Protein AF-A0A1S1QQX3-F1 (afdb_monomer_lite)

Secondary structure (DSSP, 8-state):
---EEEE--SSSPEEEE-TTS-HHHHHHHHHHTT--SEEEEE-TT--HHHHHHHHHHHHHHHHHTT-SSSS--EEEESS--S--TTTTEEEEEEEEEEEETTEEEEEEEEEEEETTTHHHHHHHHHHHHHHTT-

Sequence (134 aa):
MRAGVLVDGSPAPRFVPAKRFWPDTIARSLVAQGAGRVLALCPALVSPVGSMVALEVARLLVDERGLWDGPGAVITCGVRPPCAWEAGVVIVPHPVIVIADGTSRSWVIWEMTDRFQVPAMLAGMGRTRSAAAL

Radius of gyration: 14.82 Å; chains: 1; bounding box: 41×28×38 Å

pLDDT: mean 83.9, std 14.73, range [38.72, 96.81]

Foldseek 3Di:
DAWFKFAADPPGTDTDGQVPHHRVVVVVVCLVVVNHAFMETDGPPDDPVLRVVQRVVQVVVCVLVVVPVHRHHKYKYQDDDPDDPVPQKDKDWDWDWDADPNDIDIGIMIIIDGNVCVVVVVVSVVVVVVVVVD

Structure (mmCIF, N/CA/C/O backbone):
data_AF-A0A1S1QQX3-F1
#
_entry.id   AF-A0A1S1QQX3-F1
#
loop_
_atom_site.group_PDB
_atom_site.id
_atom_site.type_symbol
_atom_site.label_atom_id
_atom_site.label_alt_id
_atom_site.label_comp_id
_atom_site.label_asym_id
_atom_site.label_entity_id
_atom_site.label_seq_id
_atom_site.pdbx_PDB_ins_code
_atom_site.Cartn_x
_atom_site.Cartn_y
_atom_site.Cartn_z
_atom_site.occupancy
_atom_site.B_iso_or_equiv
_atom_site.auth_seq_id
_atom_site.auth_comp_id
_atom_site.auth_asym_id
_atom_site.auth_atom_id
_atom_site.pdbx_PDB_model_num
ATOM 1 N N . MET A 1 1 ? 2.484 0.506 18.061 1.00 61.59 1 MET A N 1
ATOM 2 C CA . MET A 1 1 ? 2.584 -0.508 16.985 1.00 61.59 1 MET A CA 1
ATOM 3 C C . MET A 1 1 ? 4.036 -0.601 16.528 1.00 61.59 1 MET A C 1
ATOM 5 O O . MET A 1 1 ? 4.703 0.430 16.508 1.00 61.59 1 MET A O 1
ATOM 9 N N . ARG A 1 2 ? 4.548 -1.804 16.232 1.00 82.50 2 ARG A N 1
ATOM 10 C CA . ARG A 1 2 ? 5.896 -1.975 15.654 1.00 82.50 2 ARG A CA 1
ATOM 11 C C . ARG A 1 2 ? 5.887 -1.510 14.198 1.00 82.50 2 ARG A C 1
ATOM 13 O O . ARG A 1 2 ? 4.876 -1.684 13.528 1.00 82.50 2 ARG A O 1
ATOM 20 N N . ALA A 1 3 ? 7.001 -0.957 13.725 1.00 91.06 3 ALA A N 1
ATOM 21 C CA . ALA A 1 3 ? 7.131 -0.576 12.325 1.00 91.06 3 ALA A CA 1
ATOM 22 C C . ALA A 1 3 ? 7.146 -1.819 11.413 1.00 91.06 3 ALA A C 1
ATOM 24 O O . ALA A 1 3 ? 7.731 -2.849 11.773 1.00 91.06 3 ALA A O 1
ATOM 25 N N . GLY A 1 4 ? 6.520 -1.737 10.242 1.00 94.31 4 GLY A N 1
ATOM 26 C CA . GLY A 1 4 ? 6.416 -2.856 9.305 1.00 94.31 4 GLY A CA 1
ATOM 27 C C . GLY A 1 4 ? 5.641 -2.521 8.041 1.00 94.31 4 GLY A C 1
ATOM 28 O O . GLY A 1 4 ? 5.447 -1.353 7.715 1.00 94.31 4 GLY A O 1
ATOM 29 N N . VAL A 1 5 ? 5.217 -3.564 7.338 1.00 95.31 5 VAL A N 1
ATOM 30 C CA . VAL A 1 5 ? 4.472 -3.481 6.080 1.00 95.31 5 VAL A CA 1
ATOM 31 C C . VAL A 1 5 ? 3.284 -4.428 6.160 1.00 95.31 5 VAL A C 1
ATOM 33 O O . VAL A 1 5 ? 3.463 -5.605 6.474 1.00 95.31 5 VAL A O 1
ATOM 36 N N . LEU A 1 6 ? 2.082 -3.937 5.885 1.00 96.44 6 LEU A N 1
ATOM 37 C CA . LEU A 1 6 ? 0.944 -4.790 5.564 1.00 96.44 6 LEU A CA 1
ATOM 38 C C . LEU A 1 6 ? 1.040 -5.168 4.091 1.00 96.44 6 LEU A C 1
ATOM 40 O O . LEU A 1 6 ? 1.108 -4.295 3.232 1.00 96.44 6 LEU A O 1
ATOM 44 N N . VAL A 1 7 ? 1.067 -6.465 3.820 1.00 96.69 7 VAL A N 1
ATOM 45 C CA . VAL A 1 7 ? 1.010 -7.029 2.474 1.00 96.69 7 VAL A CA 1
ATOM 46 C C . VAL A 1 7 ? -0.381 -7.597 2.295 1.00 96.69 7 VAL A C 1
ATOM 48 O O . VAL A 1 7 ? -0.819 -8.402 3.121 1.00 96.69 7 VAL A O 1
ATOM 51 N N . ASP A 1 8 ? -1.071 -7.177 1.246 1.00 95.69 8 ASP A N 1
ATOM 52 C CA . ASP A 1 8 ? -2.377 -7.733 0.937 1.00 95.69 8 ASP A CA 1
ATOM 53 C C . ASP A 1 8 ? -2.303 -9.237 0.647 1.00 95.69 8 ASP A C 1
ATOM 55 O O . ASP A 1 8 ? -1.281 -9.756 0.186 1.00 95.69 8 ASP A O 1
ATOM 59 N N . GLY A 1 9 ? -3.386 -9.944 0.944 1.00 88.69 9 GLY A N 1
ATOM 60 C CA . GLY A 1 9 ? -3.460 -11.387 0.786 1.00 88.69 9 GLY A CA 1
ATOM 61 C C . GLY A 1 9 ? -4.758 -11.978 1.320 1.00 88.69 9 GLY A C 1
ATOM 62 O O . GLY A 1 9 ? -5.485 -11.356 2.093 1.00 88.69 9 GLY A O 1
ATOM 63 N N . SER A 1 10 ? -5.030 -13.213 0.902 1.00 81.19 10 SER A N 1
ATOM 64 C CA . SER A 1 10 ? -6.166 -14.008 1.370 1.00 81.19 10 SER A CA 1
ATOM 65 C C . SER A 1 10 ? -5.745 -14.932 2.523 1.00 81.19 10 SER A C 1
ATOM 67 O O . SER A 1 10 ? -4.644 -15.489 2.470 1.00 81.19 10 SER A O 1
ATOM 69 N N . PRO A 1 11 ? -6.581 -15.126 3.565 1.00 84.94 11 PRO A N 1
ATOM 70 C CA . PRO A 1 11 ? -7.903 -14.518 3.784 1.00 84.94 11 PRO A CA 1
ATOM 71 C C . PRO A 1 11 ? -7.848 -13.113 4.411 1.00 84.94 11 PRO A C 1
ATOM 73 O O . PRO A 1 11 ? -8.878 -12.461 4.546 1.00 84.94 11 PRO A O 1
ATOM 76 N N . ALA A 1 12 ? -6.666 -12.659 4.829 1.00 89.19 12 ALA A N 1
ATOM 77 C CA . ALA A 1 12 ? -6.459 -11.345 5.420 1.00 89.19 12 ALA A CA 1
ATOM 78 C C . ALA A 1 12 ? -5.039 -10.827 5.127 1.00 89.19 12 ALA A C 1
ATOM 80 O O . ALA A 1 12 ? -4.124 -11.633 4.909 1.00 89.19 12 ALA A O 1
ATOM 81 N N . PRO A 1 13 ? -4.819 -9.500 5.200 1.00 93.44 13 PRO A N 1
ATOM 82 C CA . PRO A 1 13 ? -3.496 -8.914 5.041 1.00 93.44 13 PRO A CA 1
ATOM 83 C C . PRO A 1 13 ? -2.489 -9.470 6.049 1.00 93.44 13 PRO A C 1
ATOM 85 O O . PRO A 1 13 ? -2.776 -9.635 7.239 1.00 93.44 13 PRO A O 1
ATOM 88 N N . ARG A 1 14 ? -1.263 -9.700 5.586 1.00 95.00 14 ARG A N 1
ATOM 89 C CA . ARG A 1 14 ? -0.156 -10.191 6.408 1.00 95.00 14 ARG A CA 1
ATOM 90 C C . ARG A 1 14 ? 0.743 -9.037 6.828 1.00 95.00 14 ARG A C 1
ATOM 92 O O . ARG A 1 14 ? 1.268 -8.311 5.990 1.00 95.00 14 ARG A O 1
ATOM 99 N N . PHE A 1 15 ? 1.005 -8.920 8.126 1.00 94.75 15 PHE A N 1
ATOM 100 C CA . PHE A 1 15 ? 1.972 -7.954 8.643 1.00 94.75 15 PHE A CA 1
ATOM 101 C C . PHE A 1 15 ? 3.404 -8.507 8.616 1.00 94.75 15 PHE A C 1
ATOM 103 O O . PHE A 1 15 ? 3.694 -9.557 9.195 1.00 94.75 15 PHE A O 1
ATOM 110 N N . VAL A 1 16 ? 4.320 -7.769 7.992 1.00 95.19 16 VAL A N 1
ATOM 111 C CA . VAL A 1 16 ? 5.758 -8.057 7.951 1.00 95.19 16 VAL A CA 1
ATOM 112 C C . VAL A 1 16 ? 6.500 -7.029 8.809 1.00 95.19 16 VAL A C 1
ATOM 114 O O . VAL A 1 16 ? 6.552 -5.853 8.443 1.00 95.19 16 VAL A O 1
ATOM 117 N N . PRO A 1 17 ? 7.094 -7.422 9.950 1.00 94.25 17 PRO A N 1
ATOM 118 C CA . PRO A 1 17 ? 7.793 -6.483 10.819 1.00 94.25 17 PRO A CA 1
ATOM 119 C C . PRO A 1 17 ? 9.093 -5.994 10.173 1.00 94.25 17 PRO A C 1
ATOM 121 O O . PRO A 1 17 ? 9.883 -6.798 9.676 1.00 94.25 17 PRO A O 1
ATOM 124 N N . ALA A 1 18 ? 9.370 -4.692 10.273 1.00 89.50 18 ALA A N 1
ATOM 125 C CA . ALA A 1 18 ? 10.580 -4.106 9.695 1.00 89.50 18 ALA A CA 1
ATOM 126 C C . ALA A 1 18 ? 11.862 -4.456 10.476 1.00 89.50 18 ALA A C 1
ATOM 128 O O . ALA A 1 18 ? 12.970 -4.417 9.939 1.00 89.50 18 ALA A O 1
ATOM 129 N N . LYS A 1 19 ? 11.715 -4.879 11.740 1.00 88.94 19 LYS A N 1
ATOM 130 C CA . LYS A 1 19 ? 12.810 -5.207 12.669 1.00 88.94 19 LYS A CA 1
ATOM 131 C C . LYS A 1 19 ? 13.801 -4.039 12.788 1.00 88.94 19 LYS A C 1
ATOM 133 O O . LYS A 1 19 ? 13.518 -3.086 13.498 1.00 88.94 19 LYS A O 1
ATOM 138 N N . ARG A 1 20 ? 14.945 -4.139 12.109 1.00 86.94 20 ARG A N 1
ATOM 139 C CA . ARG A 1 20 ? 16.058 -3.173 12.105 1.00 86.94 20 ARG A CA 1
ATOM 140 C C . ARG A 1 20 ? 16.174 -2.388 10.794 1.00 86.94 20 ARG A C 1
ATOM 142 O O . ARG A 1 20 ? 17.095 -1.600 10.636 1.00 86.94 20 ARG A O 1
ATOM 149 N N . PHE A 1 21 ? 15.259 -2.621 9.860 1.00 86.81 21 PHE A N 1
ATOM 150 C CA . PHE A 1 21 ? 15.191 -1.929 8.581 1.00 86.81 21 PHE A CA 1
ATOM 151 C C . PHE A 1 21 ? 14.066 -0.898 8.591 1.00 86.81 21 PHE A C 1
ATOM 153 O O . PHE A 1 21 ? 13.152 -0.959 9.416 1.00 86.81 21 PHE A O 1
ATOM 160 N N . TRP A 1 22 ? 14.113 0.028 7.639 1.00 86.88 22 TRP A N 1
ATOM 161 C CA . TRP A 1 22 ? 13.004 0.935 7.385 1.00 86.88 22 TRP A CA 1
ATOM 162 C C . TRP A 1 22 ? 11.858 0.204 6.660 1.00 86.88 22 TRP A C 1
ATOM 164 O O . TRP A 1 22 ? 12.128 -0.655 5.812 1.00 86.88 22 TRP A O 1
ATOM 174 N N . PRO A 1 23 ? 10.581 0.503 6.977 1.00 90.12 23 PRO A N 1
ATOM 175 C CA . PRO A 1 23 ? 9.429 -0.122 6.324 1.00 90.12 23 PRO A CA 1
ATOM 176 C C . PRO A 1 23 ? 9.447 -0.056 4.795 1.00 90.12 23 PRO A C 1
ATOM 178 O O . PRO A 1 23 ? 9.079 -1.024 4.137 1.00 90.12 23 PRO A O 1
ATOM 181 N N . ASP A 1 24 ? 9.906 1.052 4.221 1.00 88.31 24 ASP A N 1
ATOM 182 C CA . ASP A 1 24 ? 9.986 1.254 2.774 1.00 88.31 24 ASP A CA 1
ATOM 183 C C . ASP A 1 24 ? 11.032 0.345 2.112 1.00 88.31 24 ASP A C 1
ATOM 185 O O . ASP A 1 24 ? 10.774 -0.221 1.050 1.00 88.31 24 ASP A O 1
ATOM 189 N N . THR A 1 25 ? 12.177 0.120 2.762 1.00 88.12 25 THR A N 1
ATOM 190 C CA . THR A 1 25 ? 13.173 -0.868 2.317 1.00 88.12 25 THR A CA 1
ATOM 191 C C . THR A 1 25 ? 12.596 -2.281 2.306 1.00 88.12 25 THR A C 1
ATOM 193 O O . THR A 1 25 ? 12.825 -3.035 1.359 1.00 88.12 25 THR A O 1
ATOM 196 N N . ILE A 1 26 ? 11.807 -2.640 3.322 1.00 91.75 26 ILE A N 1
ATOM 197 C CA . ILE A 1 26 ? 11.136 -3.944 3.371 1.00 91.75 26 ILE A CA 1
ATOM 198 C C . ILE A 1 26 ? 10.084 -4.063 2.272 1.00 91.75 26 ILE A C 1
ATOM 200 O O . ILE A 1 26 ? 10.070 -5.070 1.571 1.00 91.75 26 ILE A O 1
ATOM 204 N N . ALA A 1 27 ? 9.250 -3.041 2.074 1.00 92.44 27 ALA A N 1
ATOM 205 C CA . ALA A 1 27 ? 8.234 -3.049 1.026 1.00 92.44 27 ALA A CA 1
ATOM 206 C C . ALA A 1 27 ? 8.855 -3.198 -0.369 1.00 92.44 27 ALA A C 1
ATOM 208 O O . ALA A 1 27 ? 8.433 -4.059 -1.134 1.00 92.44 27 ALA A O 1
ATOM 209 N N . ARG A 1 28 ? 9.915 -2.440 -0.679 1.00 89.56 28 ARG A N 1
ATOM 210 C CA . ARG A 1 28 ? 10.627 -2.566 -1.962 1.00 89.56 28 ARG A CA 1
ATOM 211 C C . ARG A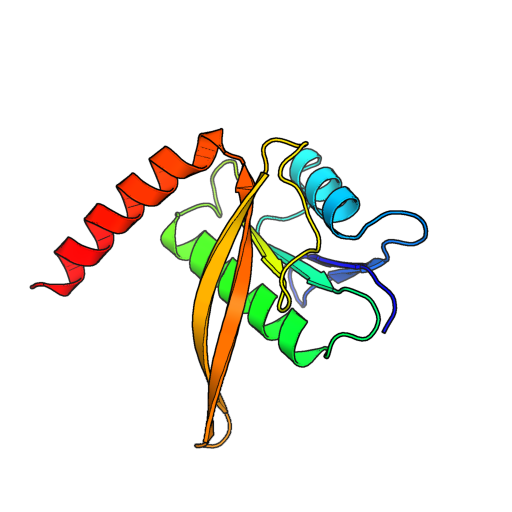 1 28 ? 11.254 -3.947 -2.152 1.00 89.56 28 ARG A C 1
ATOM 213 O O . ARG A 1 28 ? 11.176 -4.502 -3.242 1.00 89.56 28 ARG A O 1
ATOM 220 N N . SER A 1 29 ? 11.832 -4.519 -1.096 1.00 91.31 29 SER A N 1
ATOM 221 C CA . SER A 1 29 ? 12.387 -5.877 -1.141 1.00 91.31 29 SER A CA 1
ATOM 222 C C . SER A 1 29 ? 11.306 -6.934 -1.391 1.00 91.31 29 SER A C 1
ATOM 224 O O . SER A 1 29 ? 11.510 -7.835 -2.201 1.00 91.31 29 SER A O 1
ATOM 226 N N . LEU A 1 30 ? 10.136 -6.796 -0.759 1.00 93.06 30 LEU A N 1
ATOM 227 C CA . LEU A 1 30 ? 8.985 -7.671 -0.997 1.00 93.06 30 LEU A CA 1
ATOM 228 C C . LEU A 1 30 ? 8.503 -7.573 -2.448 1.00 93.06 30 LEU A C 1
ATOM 230 O O . LEU A 1 30 ? 8.340 -8.601 -3.098 1.00 93.06 30 LEU A O 1
ATOM 234 N N . VAL A 1 31 ? 8.362 -6.358 -2.984 1.00 91.25 31 VAL A N 1
ATOM 235 C CA . VAL A 1 31 ? 7.981 -6.141 -4.390 1.00 91.25 31 VAL A CA 1
ATOM 236 C C . VAL A 1 31 ? 8.997 -6.760 -5.349 1.00 91.25 31 VAL A C 1
ATOM 238 O O . VAL A 1 31 ? 8.604 -7.462 -6.278 1.00 91.25 31 VAL A O 1
ATOM 241 N N . ALA A 1 32 ? 10.297 -6.569 -5.108 1.00 89.75 32 ALA A N 1
ATOM 242 C CA . ALA A 1 32 ? 11.356 -7.157 -5.931 1.00 89.75 32 ALA A CA 1
ATOM 243 C C . ALA A 1 32 ? 11.339 -8.698 -5.920 1.00 89.75 32 ALA A C 1
ATOM 245 O O . ALA A 1 32 ? 11.737 -9.327 -6.896 1.00 89.75 32 ALA A O 1
ATOM 246 N N . GLN A 1 33 ? 10.851 -9.306 -4.836 1.00 90.62 33 GLN A N 1
ATOM 247 C CA . GLN A 1 33 ? 10.670 -10.756 -4.701 1.00 90.62 33 GLN A CA 1
ATOM 248 C C . GLN A 1 33 ? 9.313 -11.252 -5.234 1.00 90.62 33 GLN A C 1
ATOM 250 O O . GLN A 1 33 ? 9.007 -12.435 -5.108 1.00 90.62 33 GLN A O 1
ATOM 255 N N . GLY A 1 34 ? 8.470 -10.368 -5.780 1.00 87.62 34 GLY A N 1
ATOM 256 C CA . GLY A 1 34 ? 7.109 -10.708 -6.205 1.00 87.62 34 GLY A CA 1
ATOM 257 C C . GLY A 1 34 ? 6.150 -11.001 -5.044 1.00 87.62 34 GLY A C 1
ATOM 258 O O . GLY A 1 34 ? 5.072 -11.555 -5.251 1.00 87.62 34 GLY A O 1
ATOM 259 N N . ALA A 1 35 ? 6.516 -10.635 -3.814 1.00 86.94 35 ALA A N 1
ATOM 260 C CA . ALA A 1 35 ? 5.732 -10.881 -2.612 1.00 86.94 35 ALA A CA 1
ATOM 261 C C . ALA A 1 35 ? 4.680 -9.777 -2.396 1.00 86.94 35 ALA A C 1
ATOM 263 O O . ALA A 1 35 ? 4.790 -8.963 -1.477 1.00 86.94 35 ALA A O 1
ATOM 264 N N . GLY A 1 36 ? 3.643 -9.793 -3.237 1.00 86.88 36 GLY A N 1
ATOM 265 C CA . GLY A 1 36 ? 2.457 -8.941 -3.122 1.00 86.88 36 GLY A CA 1
ATOM 266 C C . GLY A 1 36 ? 2.432 -7.754 -4.090 1.00 86.88 36 GLY A C 1
ATOM 267 O O . GLY A 1 36 ? 3.466 -7.213 -4.478 1.00 86.88 36 GLY A O 1
ATOM 268 N N . ARG A 1 37 ? 1.213 -7.357 -4.475 1.00 91.62 37 ARG A N 1
ATOM 269 C CA . ARG A 1 37 ? 0.931 -6.215 -5.369 1.00 91.62 37 ARG A CA 1
ATOM 270 C C . ARG A 1 37 ? 0.481 -4.971 -4.617 1.00 91.62 37 ARG A C 1
ATOM 272 O O . ARG A 1 37 ? 0.694 -3.861 -5.081 1.00 91.62 37 ARG A O 1
ATOM 279 N N . VAL A 1 38 ? -0.128 -5.168 -3.458 1.00 96.50 38 VAL A N 1
ATOM 280 C CA . VAL A 1 38 ? -0.726 -4.125 -2.635 1.00 96.50 38 VAL A CA 1
ATOM 281 C C . VAL A 1 38 ? -0.008 -4.149 -1.295 1.00 96.50 38 VAL A C 1
ATOM 283 O O . VAL A 1 38 ? -0.043 -5.154 -0.577 1.00 96.50 38 VAL A O 1
ATOM 286 N N . LEU A 1 39 ? 0.686 -3.061 -0.976 1.00 96.81 39 LEU A N 1
ATOM 287 C CA . LEU A 1 39 ? 1.454 -2.936 0.254 1.00 96.81 39 LEU A CA 1
ATOM 288 C C . LEU A 1 39 ? 1.150 -1.599 0.926 1.00 96.81 39 LEU A C 1
ATOM 290 O O . LEU A 1 39 ? 1.149 -0.556 0.277 1.00 96.81 39 LEU A O 1
ATOM 294 N N . ALA A 1 40 ? 0.981 -1.619 2.244 1.00 96.31 40 ALA A N 1
ATOM 295 C CA . ALA A 1 40 ? 0.881 -0.416 3.057 1.00 96.31 40 ALA A CA 1
ATOM 296 C C . ALA A 1 40 ? 1.999 -0.382 4.096 1.00 96.31 40 ALA A C 1
ATOM 298 O O . ALA A 1 40 ? 2.187 -1.317 4.876 1.00 96.31 40 ALA A O 1
ATOM 299 N N . LEU A 1 41 ? 2.738 0.719 4.137 1.00 94.69 41 LEU A N 1
ATOM 300 C CA . LEU A 1 41 ? 3.701 0.976 5.191 1.00 94.69 41 LEU A CA 1
ATOM 301 C C . LEU A 1 41 ? 2.973 1.260 6.506 1.00 94.69 41 LEU A C 1
ATOM 303 O O . LEU A 1 41 ? 1.996 2.012 6.572 1.00 94.69 41 LEU A O 1
ATOM 307 N N . CYS A 1 42 ? 3.509 0.696 7.580 1.00 93.62 42 CYS A N 1
ATOM 308 C CA . CYS A 1 42 ? 3.048 0.914 8.942 1.00 93.62 42 CYS A CA 1
ATOM 309 C C . CYS A 1 42 ? 4.209 1.488 9.753 1.00 93.62 42 CYS A C 1
ATOM 311 O O . CYS A 1 42 ? 4.973 0.722 10.346 1.00 93.62 42 CYS A O 1
ATOM 313 N N . PRO A 1 43 ? 4.411 2.814 9.767 1.00 88.62 43 PRO A N 1
ATOM 314 C CA . PRO A 1 43 ? 5.430 3.419 10.612 1.00 88.62 43 PRO A CA 1
ATOM 315 C C . PRO A 1 43 ? 5.112 3.217 12.098 1.00 88.62 43 PRO A C 1
ATOM 317 O O . PRO A 1 43 ? 3.962 3.009 12.495 1.00 88.62 43 PRO A O 1
ATOM 320 N N . ALA A 1 44 ? 6.141 3.283 12.944 1.00 86.62 44 ALA A N 1
ATOM 321 C CA . ALA A 1 44 ? 5.935 3.237 14.386 1.00 86.62 44 ALA A CA 1
ATOM 322 C C . ALA A 1 44 ? 5.052 4.412 14.837 1.00 86.62 44 ALA A C 1
ATOM 324 O O . ALA A 1 44 ? 5.129 5.504 14.282 1.00 86.62 44 ALA A O 1
ATOM 325 N N . LEU A 1 45 ? 4.234 4.174 15.867 1.00 83.19 45 LEU A N 1
ATOM 326 C CA . LEU A 1 45 ? 3.356 5.178 16.492 1.00 83.19 45 LEU A CA 1
ATOM 327 C C . LEU A 1 45 ? 2.249 5.756 15.584 1.00 83.19 45 LEU A C 1
ATOM 329 O O . LEU A 1 45 ? 1.519 6.641 16.020 1.00 83.19 45 LEU A O 1
ATOM 333 N N . VAL A 1 46 ? 2.064 5.233 14.369 1.00 81.12 46 VAL A N 1
ATOM 334 C CA . VAL A 1 46 ? 0.934 5.590 13.498 1.00 81.12 46 VAL A CA 1
ATOM 335 C C . VAL A 1 46 ? -0.293 4.742 13.841 1.00 81.12 46 VAL A C 1
ATOM 337 O O . VAL A 1 46 ? -0.179 3.581 14.245 1.00 81.12 46 VAL A O 1
ATOM 340 N N . SER A 1 47 ? -1.477 5.340 13.695 1.00 83.81 47 SER A N 1
ATOM 341 C CA . SER A 1 47 ? -2.758 4.664 13.909 1.00 83.81 47 SER A CA 1
ATOM 342 C C . SER A 1 47 ? -2.929 3.471 12.953 1.00 83.81 47 SER A C 1
ATOM 344 O O . SER A 1 47 ? -2.767 3.654 11.742 1.00 83.81 47 SER A O 1
ATOM 346 N N . PRO A 1 48 ? -3.342 2.284 13.447 1.00 86.81 48 PRO A N 1
ATOM 347 C CA . PRO A 1 48 ? -3.663 1.131 12.601 1.00 86.81 48 PRO A CA 1
ATOM 348 C C . PRO A 1 48 ? -4.709 1.445 11.527 1.00 86.81 48 PRO A C 1
ATOM 350 O O . PRO A 1 48 ? -4.619 0.938 10.413 1.00 86.81 48 PRO A O 1
ATOM 353 N N . VAL A 1 49 ? -5.664 2.331 11.840 1.00 90.31 49 VAL A N 1
ATOM 354 C CA . VAL A 1 49 ? -6.697 2.785 10.898 1.00 90.31 49 VAL A CA 1
ATOM 355 C C . VAL A 1 49 ? -6.058 3.418 9.665 1.00 90.31 49 VAL A C 1
ATOM 357 O O . VAL A 1 49 ? -6.440 3.096 8.548 1.00 90.31 49 VAL A O 1
ATOM 360 N N . GLY A 1 50 ? -5.034 4.257 9.848 1.00 91.94 50 GLY A N 1
ATOM 361 C CA . GLY A 1 50 ? -4.343 4.900 8.729 1.00 91.94 50 GLY A CA 1
ATOM 362 C C . GLY A 1 50 ? -3.616 3.906 7.826 1.00 91.94 50 GLY A C 1
ATOM 363 O O . GLY A 1 50 ? -3.611 4.075 6.611 1.00 91.94 50 GLY A O 1
ATOM 364 N N . SER A 1 51 ? -3.042 2.845 8.398 1.00 93.44 51 SER A N 1
ATOM 365 C CA . SER A 1 51 ? -2.417 1.775 7.615 1.00 93.44 51 SER A CA 1
ATOM 366 C C . SER A 1 51 ? -3.436 0.924 6.859 1.00 93.44 51 SER A C 1
ATOM 368 O O . SER A 1 51 ? -3.161 0.543 5.726 1.00 93.44 51 SER A O 1
ATOM 370 N N . MET A 1 52 ? -4.612 0.670 7.438 1.00 93.81 52 MET A N 1
ATOM 371 C CA . MET A 1 52 ? -5.693 -0.032 6.738 1.00 93.81 52 MET A CA 1
ATOM 372 C C . MET A 1 52 ? -6.266 0.809 5.596 1.00 93.81 52 MET A C 1
ATOM 374 O O . MET A 1 52 ? -6.383 0.307 4.486 1.00 93.81 52 MET A O 1
ATOM 378 N N . VAL A 1 53 ? -6.531 2.101 5.822 1.00 95.19 53 VAL A N 1
ATOM 379 C CA . VAL A 1 53 ? -6.977 3.012 4.752 1.00 95.19 53 VAL A CA 1
ATOM 380 C C . VAL A 1 53 ? -5.931 3.081 3.639 1.00 95.19 53 VAL A C 1
ATOM 382 O O . VAL A 1 53 ? -6.282 3.007 2.466 1.00 95.19 53 VAL A O 1
ATOM 385 N N . ALA A 1 54 ? -4.642 3.165 3.983 1.00 96.44 54 ALA A N 1
ATOM 386 C CA . ALA A 1 54 ? -3.573 3.128 2.990 1.00 96.44 54 ALA A CA 1
ATOM 387 C C . ALA A 1 54 ? -3.593 1.831 2.166 1.00 96.44 54 ALA A C 1
ATOM 389 O O . ALA A 1 54 ? -3.421 1.894 0.948 1.00 96.44 54 ALA A O 1
ATOM 390 N N . LEU A 1 55 ? -3.828 0.681 2.804 1.00 96.75 55 LEU A N 1
ATOM 391 C CA . LEU A 1 55 ? -3.918 -0.608 2.120 1.00 96.75 55 LEU A CA 1
ATOM 392 C C . LEU A 1 55 ? -5.107 -0.658 1.152 1.00 96.75 55 LEU A C 1
ATOM 394 O O . LEU A 1 55 ? -4.927 -1.072 0.011 1.00 96.75 55 LEU A O 1
ATOM 398 N N . GLU A 1 56 ? -6.285 -0.180 1.561 1.00 96.31 56 GLU A N 1
ATOM 399 C CA . GLU A 1 56 ? -7.457 -0.128 0.673 1.00 96.31 56 GLU A CA 1
ATOM 400 C C . GLU A 1 56 ? -7.229 0.803 -0.522 1.00 96.31 56 GLU A C 1
ATOM 402 O O . GLU A 1 56 ? -7.530 0.444 -1.657 1.00 96.31 56 GLU A O 1
ATOM 407 N N . VAL A 1 57 ? -6.613 1.968 -0.304 1.00 96.44 57 VAL A N 1
ATOM 408 C CA . VAL A 1 57 ? -6.230 2.857 -1.412 1.00 96.44 57 VAL A CA 1
ATOM 409 C C . VAL A 1 57 ? -5.232 2.174 -2.349 1.00 96.44 57 VAL A C 1
ATOM 411 O O . VAL A 1 57 ? -5.335 2.327 -3.562 1.00 96.44 57 VAL A O 1
ATOM 414 N N . ALA A 1 58 ? -4.295 1.379 -1.827 1.00 96.50 58 ALA A N 1
ATOM 415 C CA . ALA A 1 58 ? -3.383 0.617 -2.674 1.00 96.50 58 ALA A CA 1
ATOM 416 C C . ALA A 1 58 ? -4.111 -0.447 -3.514 1.00 96.50 58 ALA A C 1
ATOM 418 O O . ALA A 1 58 ? -3.737 -0.624 -4.673 1.00 96.50 58 ALA A O 1
ATOM 419 N N . ARG A 1 59 ? -5.151 -1.110 -2.983 1.00 95.75 59 ARG A N 1
ATOM 420 C CA . ARG A 1 59 ? -5.990 -2.041 -3.763 1.00 95.75 59 ARG A CA 1
ATOM 421 C C . ARG A 1 59 ? -6.673 -1.328 -4.920 1.00 95.75 59 ARG A C 1
ATOM 423 O O . ARG A 1 59 ? -6.486 -1.740 -6.058 1.00 95.75 59 ARG A O 1
ATOM 430 N N . LEU A 1 60 ? -7.336 -0.205 -4.637 1.00 94.56 60 LEU A N 1
ATOM 431 C CA . LEU A 1 60 ? -8.006 0.606 -5.658 1.00 94.56 60 LEU A CA 1
ATOM 432 C C . LEU A 1 60 ? -7.040 1.042 -6.765 1.00 94.56 60 LEU A C 1
ATOM 434 O O . LEU A 1 60 ? -7.354 0.935 -7.944 1.00 94.56 60 LEU A O 1
ATOM 438 N N . LEU A 1 61 ? -5.831 1.477 -6.405 1.00 92.56 61 LEU A N 1
ATOM 439 C CA . LEU A 1 61 ? -4.820 1.864 -7.391 1.00 92.56 61 LEU A CA 1
ATOM 440 C C . LEU A 1 61 ? -4.312 0.672 -8.217 1.00 92.56 61 LEU A C 1
ATOM 442 O O . LEU A 1 61 ? -3.976 0.849 -9.386 1.00 92.56 61 LEU A O 1
ATOM 446 N N . VAL A 1 62 ? -4.223 -0.529 -7.638 1.00 92.44 62 VAL A N 1
ATOM 447 C CA . VAL A 1 62 ? -3.885 -1.755 -8.382 1.00 92.44 62 VAL A CA 1
ATOM 448 C C . VAL A 1 62 ? -5.015 -2.138 -9.339 1.00 92.44 62 VAL A C 1
ATOM 450 O O . VAL A 1 62 ? -4.714 -2.450 -10.494 1.00 92.44 62 VAL A O 1
ATOM 453 N N . ASP A 1 63 ? -6.275 -2.059 -8.896 1.00 91.31 63 ASP A N 1
ATOM 454 C CA . ASP A 1 63 ? -7.472 -2.284 -9.718 1.00 91.31 63 ASP A CA 1
ATOM 455 C C . ASP A 1 63 ? -7.505 -1.326 -10.917 1.00 91.31 63 ASP A C 1
ATOM 457 O O . ASP A 1 63 ? -7.531 -1.760 -12.069 1.00 91.31 63 ASP A O 1
ATOM 461 N N . GLU A 1 64 ? -7.420 -0.017 -10.660 1.00 88.69 64 GLU A N 1
ATOM 462 C CA . GLU A 1 64 ? -7.463 1.032 -11.687 1.00 88.69 64 GLU A CA 1
ATOM 463 C C . GLU A 1 64 ? -6.348 0.896 -12.728 1.00 88.69 64 GLU A C 1
ATOM 465 O O . GLU A 1 64 ? -6.515 1.269 -13.892 1.00 88.69 64 GLU A O 1
ATOM 470 N N . ARG A 1 65 ? -5.190 0.377 -12.311 1.00 87.44 65 ARG A N 1
ATOM 471 C CA . ARG A 1 65 ? -4.021 0.190 -13.177 1.00 87.44 65 ARG A CA 1
ATOM 472 C C . ARG A 1 65 ? -3.958 -1.204 -13.806 1.00 87.44 65 ARG A C 1
ATOM 47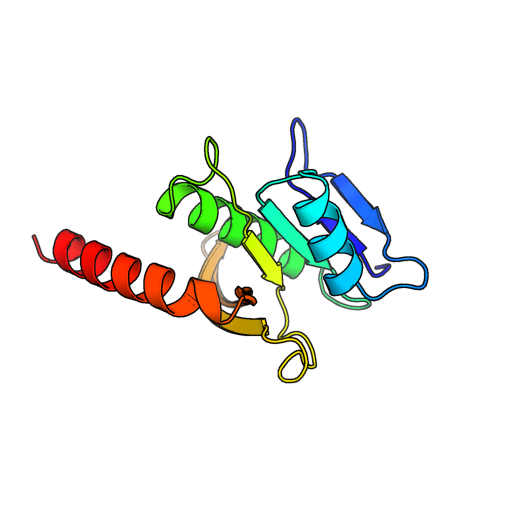4 O O . ARG A 1 65 ? -3.033 -1.450 -14.579 1.00 87.44 65 ARG A O 1
ATOM 481 N N . GLY A 1 66 ? -4.889 -2.108 -13.486 1.00 86.94 66 GLY A N 1
ATOM 482 C CA . GLY A 1 66 ? -4.906 -3.482 -13.996 1.00 86.94 66 GLY A CA 1
ATOM 483 C C . GLY A 1 66 ? -3.658 -4.290 -13.620 1.00 86.94 66 GLY A C 1
ATOM 484 O O . GLY A 1 66 ? -3.162 -5.075 -14.426 1.00 86.94 66 GLY A O 1
ATOM 485 N N . LEU A 1 67 ? -3.103 -4.072 -12.423 1.00 86.62 67 LEU A N 1
ATOM 486 C CA . LEU A 1 67 ? -1.803 -4.639 -12.021 1.00 86.62 67 LEU A CA 1
ATOM 487 C C . LEU A 1 67 ? -1.895 -6.023 -11.360 1.00 86.62 67 LEU A C 1
ATOM 489 O O . LEU A 1 67 ? -0.869 -6.562 -10.945 1.00 86.62 67 LEU A O 1
ATOM 493 N N . TRP A 1 68 ? -3.088 -6.610 -11.253 1.00 86.19 68 TRP A N 1
ATOM 494 C CA . TRP A 1 68 ? -3.260 -7.935 -10.647 1.00 86.19 68 TRP A CA 1
ATOM 495 C C . TRP A 1 68 ? -2.530 -9.029 -11.426 1.00 86.19 68 TRP A C 1
ATOM 497 O O . TRP A 1 68 ? -1.772 -9.801 -10.834 1.00 86.19 68 TRP A O 1
ATOM 507 N N . ASP A 1 69 ? -2.679 -9.016 -12.751 1.00 80.88 69 ASP A N 1
ATOM 508 C CA . ASP A 1 69 ? -2.115 -10.026 -13.653 1.00 80.88 69 ASP A CA 1
ATOM 509 C C . ASP A 1 69 ? -0.772 -9.598 -14.278 1.00 80.88 69 ASP A C 1
ATOM 511 O O . ASP A 1 69 ? -0.129 -10.365 -14.995 1.00 80.88 69 ASP A O 1
ATOM 515 N N . GLY A 1 70 ? -0.330 -8.363 -14.014 1.00 71.56 70 GLY A N 1
ATOM 516 C CA . GLY A 1 70 ? 0.833 -7.736 -14.648 1.00 71.56 70 GLY A CA 1
ATOM 517 C C . GLY A 1 70 ? 2.006 -7.473 -13.697 1.00 71.56 70 GLY A C 1
ATOM 518 O O . GLY A 1 70 ? 1.893 -7.642 -12.485 1.00 71.56 70 GLY A O 1
ATOM 519 N N . PRO A 1 71 ? 3.176 -7.055 -14.213 1.00 71.94 71 PRO A N 1
ATOM 520 C CA . PRO A 1 71 ? 4.276 -6.585 -13.377 1.00 71.94 71 PRO A CA 1
ATOM 521 C C . PRO A 1 71 ? 3.916 -5.252 -12.700 1.00 71.94 71 PRO A C 1
ATOM 523 O O . PRO A 1 71 ? 3.286 -4.391 -13.303 1.00 71.94 71 PRO A O 1
ATOM 526 N N . GLY A 1 72 ? 4.369 -5.057 -11.461 1.00 83.81 72 GLY A N 1
ATOM 527 C CA . GLY A 1 72 ? 4.129 -3.830 -10.696 1.00 83.81 72 GLY A CA 1
ATOM 528 C C . GLY A 1 72 ? 3.557 -4.086 -9.308 1.00 83.81 72 GLY A C 1
ATOM 529 O O . GLY A 1 72 ? 3.132 -5.192 -8.984 1.00 83.81 72 GLY A O 1
ATOM 530 N N . ALA A 1 73 ? 3.602 -3.064 -8.467 1.00 91.50 73 ALA A N 1
ATOM 531 C CA . ALA A 1 73 ? 2.989 -3.056 -7.150 1.00 91.50 73 ALA A CA 1
ATOM 532 C C . ALA A 1 73 ? 2.729 -1.607 -6.738 1.00 91.50 73 ALA A C 1
ATOM 534 O O . ALA A 1 73 ? 3.402 -0.691 -7.215 1.00 91.50 73 ALA A O 1
ATOM 535 N N . VAL A 1 74 ? 1.783 -1.414 -5.831 1.00 94.06 74 VAL A N 1
ATOM 536 C CA . VAL A 1 74 ? 1.490 -0.132 -5.207 1.00 94.06 74 VAL A CA 1
ATOM 537 C C . VAL A 1 74 ? 1.905 -0.203 -3.742 1.00 94.06 74 VAL A C 1
ATOM 539 O O . VAL A 1 74 ? 1.491 -1.100 -3.005 1.00 94.06 74 VAL A O 1
ATOM 542 N N . ILE A 1 75 ? 2.742 0.751 -3.332 1.00 94.81 75 ILE A N 1
ATOM 543 C CA . ILE A 1 75 ? 3.187 0.924 -1.948 1.00 94.81 75 ILE A CA 1
ATOM 544 C C . ILE A 1 75 ? 2.607 2.242 -1.438 1.00 94.81 75 ILE A C 1
ATOM 546 O O . ILE A 1 75 ? 2.946 3.302 -1.961 1.00 94.81 75 ILE A O 1
ATOM 550 N N . THR A 1 76 ? 1.769 2.204 -0.406 1.00 95.94 76 THR A N 1
ATOM 551 C CA . THR A 1 76 ? 1.144 3.398 0.190 1.00 95.94 76 THR A CA 1
ATOM 552 C C . THR A 1 76 ? 1.509 3.580 1.658 1.00 95.94 76 THR A C 1
ATOM 554 O O . THR A 1 76 ? 2.014 2.677 2.321 1.00 95.94 76 THR A O 1
ATOM 557 N N . CYS A 1 77 ? 1.251 4.766 2.202 1.00 94.50 77 CYS A N 1
ATOM 558 C CA . CYS A 1 77 ? 1.409 5.071 3.618 1.00 94.50 77 CYS A CA 1
ATOM 559 C C . CYS A 1 77 ? 0.373 6.111 4.065 1.00 94.50 77 CYS A C 1
ATOM 561 O O . CYS A 1 77 ? 0.119 7.086 3.360 1.00 94.50 77 CYS A O 1
ATOM 563 N N . GLY A 1 78 ? -0.194 5.943 5.263 1.00 93.25 78 GLY A N 1
ATOM 564 C CA . GLY A 1 78 ? -1.136 6.911 5.846 1.00 93.25 78 GLY A CA 1
ATOM 565 C C . GLY A 1 78 ? -0.485 8.201 6.360 1.00 93.25 78 GLY A C 1
ATOM 566 O O . GLY A 1 78 ? -1.178 9.134 6.749 1.00 93.25 78 GLY A O 1
ATOM 567 N N . VAL A 1 79 ? 0.848 8.265 6.372 1.00 91.19 79 VAL A N 1
ATOM 568 C CA . VAL A 1 79 ? 1.632 9.465 6.688 1.00 91.19 79 VAL A CA 1
ATOM 569 C C . VAL A 1 79 ? 2.700 9.658 5.624 1.00 91.19 79 VAL A C 1
ATOM 571 O O . VAL A 1 79 ? 3.165 8.683 5.033 1.00 91.19 79 VAL A O 1
ATOM 574 N N . ARG A 1 80 ? 3.120 10.901 5.388 1.00 89.69 80 ARG A N 1
ATOM 575 C CA . ARG A 1 80 ? 4.162 11.185 4.400 1.00 89.69 80 ARG A CA 1
ATOM 576 C C . ARG A 1 80 ? 5.480 10.536 4.846 1.00 89.69 80 ARG A C 1
ATOM 578 O O . ARG A 1 80 ? 5.981 10.908 5.909 1.00 89.69 80 ARG A O 1
ATOM 585 N N . PRO A 1 81 ? 6.059 9.597 4.077 1.00 80.44 81 PRO A N 1
ATOM 586 C CA . PRO A 1 81 ? 7.363 9.037 4.406 1.00 80.44 81 PRO A CA 1
ATOM 587 C C . PRO A 1 81 ? 8.425 10.152 4.428 1.00 80.44 81 PRO A C 1
ATOM 589 O O . PRO A 1 81 ? 8.382 11.033 3.565 1.00 80.44 81 PRO A O 1
ATOM 592 N N . PRO A 1 82 ? 9.361 10.152 5.397 1.00 73.12 82 PRO A N 1
ATOM 593 C CA . PRO A 1 82 ? 10.217 11.306 5.658 1.00 73.12 82 PRO A CA 1
ATOM 594 C C . PRO A 1 82 ? 11.138 11.720 4.502 1.00 73.12 82 PRO A C 1
ATOM 596 O O . PRO A 1 82 ? 11.501 12.890 4.459 1.00 73.12 82 PRO A O 1
ATOM 599 N N . CYS A 1 83 ? 11.516 10.844 3.562 1.00 61.09 83 CYS A N 1
ATOM 600 C CA . CYS A 1 83 ? 12.282 11.234 2.367 1.00 61.09 83 CYS A CA 1
ATOM 601 C C . CYS A 1 83 ? 12.603 10.038 1.463 1.00 61.09 83 CYS A C 1
ATOM 603 O O . CYS A 1 83 ? 12.903 8.955 1.952 1.00 61.09 83 CYS A O 1
ATOM 605 N N . ALA A 1 84 ? 12.607 10.266 0.144 1.00 52.03 84 ALA A N 1
ATOM 606 C CA . ALA A 1 84 ? 13.336 9.439 -0.820 1.00 52.03 84 ALA A CA 1
ATOM 607 C C . ALA A 1 84 ? 13.664 10.220 -2.115 1.00 52.03 84 ALA A C 1
ATOM 609 O O . ALA A 1 84 ? 13.584 9.678 -3.211 1.00 52.03 84 ALA A O 1
ATOM 610 N N . TRP A 1 85 ? 14.045 11.502 -2.009 1.00 47.09 85 TRP A N 1
ATOM 611 C CA . TRP A 1 85 ? 14.523 12.250 -3.185 1.00 47.09 85 TRP A CA 1
ATOM 612 C C . TRP A 1 85 ? 15.834 11.678 -3.745 1.00 47.09 85 TRP A C 1
ATOM 614 O O . TRP A 1 85 ? 16.020 11.645 -4.957 1.00 47.09 85 TRP A O 1
ATOM 624 N N . GLU A 1 86 ? 16.708 11.156 -2.883 1.00 52.00 86 GLU A N 1
ATOM 625 C CA . GLU A 1 86 ? 18.021 10.621 -3.274 1.00 52.00 86 GLU A CA 1
ATOM 626 C C . GLU A 1 86 ? 17.947 9.237 -3.942 1.00 52.00 86 GLU A C 1
ATOM 628 O O . GLU A 1 86 ? 18.883 8.827 -4.621 1.00 52.00 86 GLU A O 1
ATOM 633 N N . ALA A 1 87 ? 16.821 8.527 -3.812 1.00 58.28 87 ALA A N 1
ATOM 634 C CA . ALA A 1 87 ? 16.654 7.153 -4.295 1.00 58.28 87 ALA A CA 1
ATOM 635 C C . ALA A 1 87 ? 15.808 7.039 -5.577 1.00 58.28 87 ALA A C 1
ATOM 637 O O . ALA A 1 87 ? 15.373 5.945 -5.926 1.00 58.28 87 ALA A O 1
ATOM 638 N N . GLY A 1 88 ? 15.524 8.154 -6.263 1.00 69.44 88 GLY A N 1
ATOM 639 C CA . GLY A 1 88 ? 14.680 8.149 -7.465 1.00 69.44 88 GLY A CA 1
ATOM 640 C C . GLY A 1 88 ? 13.202 7.842 -7.195 1.00 69.44 88 GLY A C 1
ATOM 641 O O . GLY A 1 88 ? 12.466 7.533 -8.128 1.00 69.44 88 GLY A O 1
ATOM 642 N N . VAL A 1 89 ? 12.755 7.948 -5.942 1.00 79.69 89 VAL A N 1
ATOM 643 C CA . VAL A 1 89 ? 11.367 7.707 -5.538 1.00 79.69 89 VAL A CA 1
ATOM 644 C C . VAL A 1 89 ? 10.600 9.027 -5.535 1.00 79.69 89 VAL A C 1
ATOM 646 O O . VAL A 1 89 ? 11.063 10.047 -5.023 1.00 79.69 89 VAL A O 1
ATOM 649 N N . VAL A 1 90 ? 9.389 8.996 -6.075 1.00 83.88 90 VAL A N 1
ATOM 650 C CA . VAL A 1 90 ? 8.419 10.087 -6.027 1.00 83.88 90 VAL A CA 1
ATOM 651 C C . VAL A 1 90 ? 7.316 9.712 -5.045 1.00 83.88 90 VAL A C 1
ATOM 653 O O . VAL A 1 90 ? 6.866 8.568 -4.999 1.00 83.88 90 VAL A O 1
ATOM 656 N N . ILE A 1 91 ? 6.897 10.682 -4.233 1.00 88.00 91 ILE A N 1
ATOM 657 C CA . ILE A 1 91 ? 5.796 10.515 -3.288 1.00 88.00 91 ILE A CA 1
ATOM 658 C C . ILE A 1 91 ? 4.575 11.246 -3.845 1.00 88.00 91 ILE A C 1
ATOM 660 O O . ILE A 1 91 ? 4.610 12.468 -4.001 1.00 88.00 91 ILE A O 1
ATOM 664 N N . VAL A 1 92 ? 3.506 10.507 -4.129 1.00 89.19 92 VAL A N 1
ATOM 665 C CA . VAL A 1 92 ? 2.278 11.021 -4.747 1.00 89.1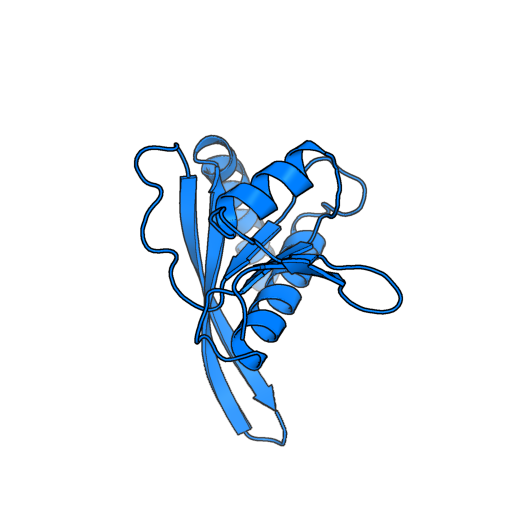9 92 VAL A CA 1
ATOM 666 C C . VAL A 1 92 ? 1.176 11.089 -3.685 1.00 89.19 92 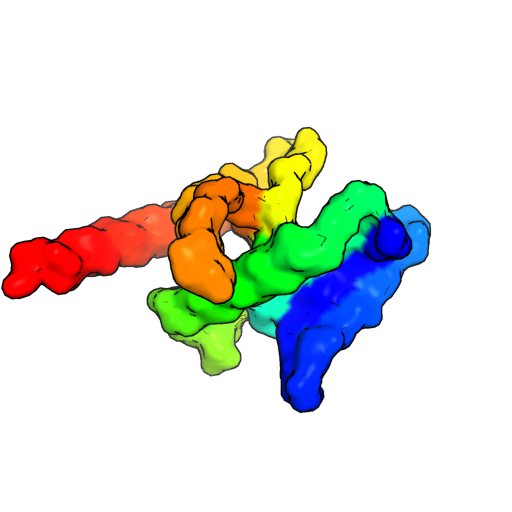VAL A C 1
ATOM 668 O O . VAL A 1 92 ? 0.864 10.061 -3.081 1.00 89.19 92 VAL A O 1
ATOM 671 N N . PRO A 1 93 ? 0.601 12.272 -3.399 1.00 93.19 93 PRO A N 1
ATOM 672 C CA . PRO A 1 93 ? -0.528 12.383 -2.487 1.00 93.19 93 PRO A CA 1
ATOM 673 C C . PRO A 1 93 ? -1.837 11.974 -3.168 1.00 93.19 93 PRO A C 1
ATOM 675 O O . PRO A 1 93 ? -2.160 12.454 -4.252 1.00 93.19 93 PRO A O 1
ATOM 678 N N . HIS A 1 94 ? -2.628 11.177 -2.460 1.00 93.38 94 HIS A N 1
ATOM 679 C CA . HIS A 1 94 ? -3.987 10.771 -2.805 1.00 93.38 94 HIS A CA 1
ATOM 680 C C . HIS A 1 94 ? -4.939 11.269 -1.713 1.00 93.38 94 HIS A C 1
ATOM 682 O O . HIS A 1 94 ? -5.032 10.650 -0.645 1.00 93.38 94 HIS A O 1
ATOM 688 N N . PRO A 1 95 ? -5.609 12.418 -1.915 1.00 95.25 95 PRO A N 1
ATOM 689 C CA . PRO A 1 95 ? -6.671 12.868 -1.027 1.00 95.25 95 PRO A CA 1
ATOM 690 C C . PRO A 1 95 ? -7.845 11.892 -1.105 1.00 95.25 95 PRO A C 1
ATOM 692 O O . PRO A 1 95 ? -8.343 11.611 -2.193 1.00 95.25 95 PRO A O 1
ATOM 695 N N . VAL A 1 96 ? -8.300 11.392 0.040 1.00 94.88 96 VAL A N 1
ATOM 696 C CA . VAL A 1 96 ? -9.429 10.458 0.117 1.00 94.88 96 VAL A CA 1
ATOM 697 C C . VAL A 1 96 ? -10.412 10.886 1.193 1.00 94.88 96 VAL A C 1
ATOM 699 O O . VAL A 1 96 ? -10.040 11.498 2.196 1.00 94.88 96 VAL A O 1
ATOM 702 N N . ILE A 1 97 ? -11.680 10.546 0.991 1.00 94.81 97 ILE A N 1
ATOM 703 C CA . ILE A 1 97 ? -12.736 10.722 1.984 1.00 94.81 97 ILE A CA 1
ATOM 704 C C . ILE A 1 97 ? -13.130 9.332 2.466 1.00 94.81 97 ILE A C 1
ATOM 706 O O . ILE A 1 97 ? -13.569 8.499 1.680 1.00 94.81 97 ILE A O 1
ATOM 710 N N . VAL A 1 98 ? -12.966 9.087 3.762 1.00 91.25 9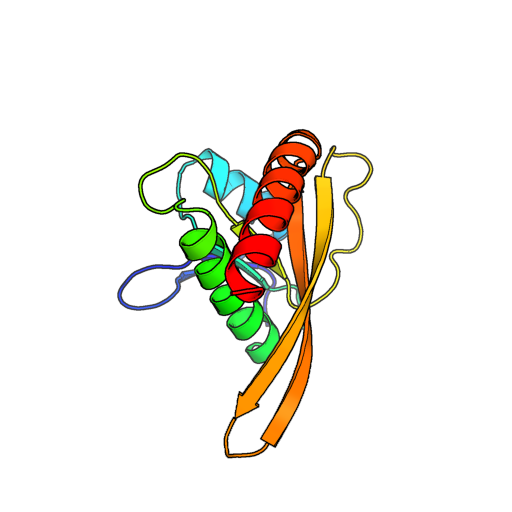8 VAL A N 1
ATOM 711 C CA . VAL A 1 98 ? -13.398 7.846 4.407 1.00 91.25 98 VAL A CA 1
ATOM 712 C C . VAL A 1 98 ? -14.752 8.100 5.047 1.00 91.25 98 VAL A C 1
ATOM 714 O O . VAL A 1 98 ? -14.887 9.012 5.866 1.00 91.25 98 VAL A O 1
ATOM 717 N N . ILE A 1 99 ? -15.741 7.294 4.671 1.00 92.50 99 ILE A N 1
ATOM 718 C CA . ILE A 1 99 ? -17.090 7.334 5.232 1.00 92.50 99 ILE A CA 1
ATOM 719 C C . ILE A 1 99 ? -17.256 6.103 6.121 1.00 92.50 99 ILE A C 1
ATOM 721 O O . ILE A 1 99 ? -17.130 4.977 5.648 1.00 92.50 99 ILE A O 1
ATOM 725 N N . ALA A 1 100 ? -17.519 6.323 7.405 1.00 87.44 100 ALA A N 1
ATOM 726 C CA . ALA A 1 100 ? -17.792 5.271 8.378 1.00 87.44 100 ALA A CA 1
ATOM 727 C C . ALA A 1 100 ? -18.912 5.736 9.311 1.00 87.44 100 ALA A C 1
ATOM 729 O O . ALA A 1 100 ? -18.871 6.866 9.799 1.00 87.44 100 ALA A O 1
ATOM 730 N N . ASP A 1 101 ? -19.920 4.887 9.522 1.00 89.56 101 ASP A N 1
ATOM 731 C CA . ASP A 1 101 ? -21.064 5.147 10.410 1.00 89.56 101 ASP A CA 1
ATOM 732 C C . ASP A 1 101 ? -21.726 6.519 10.173 1.00 89.56 101 ASP A C 1
ATOM 734 O O . ASP A 1 101 ? -21.976 7.295 11.093 1.00 89.56 101 ASP A O 1
ATOM 738 N N . GLY A 1 102 ? -21.940 6.867 8.899 1.00 90.00 102 GLY A N 1
ATOM 739 C CA . GLY A 1 102 ? -22.542 8.145 8.495 1.00 90.00 102 GLY A CA 1
ATOM 740 C C . GLY A 1 102 ? -21.650 9.378 8.693 1.00 90.00 102 GLY A C 1
ATOM 741 O O . GLY A 1 102 ? -22.069 10.487 8.373 1.00 90.00 102 GLY A O 1
ATOM 742 N N . THR A 1 103 ? -20.417 9.213 9.178 1.00 90.25 103 THR A N 1
ATOM 743 C CA . THR A 1 103 ? -19.440 10.296 9.343 1.00 90.25 103 THR A CA 1
ATOM 744 C C . THR A 1 103 ? -18.404 10.259 8.224 1.00 90.25 103 THR A C 1
ATOM 746 O O . THR A 1 103 ? -17.820 9.214 7.944 1.00 90.25 103 THR A O 1
ATOM 749 N N . SER A 1 104 ? -18.110 11.415 7.626 1.00 93.12 104 SER A N 1
ATOM 750 C CA . SER A 1 104 ? -17.019 11.574 6.659 1.00 93.12 104 SER A CA 1
ATOM 751 C C . SER A 1 104 ? -15.778 12.184 7.307 1.00 93.12 104 SER A C 1
ATOM 753 O O . SER A 1 104 ? -15.874 13.182 8.026 1.00 93.12 104 SER A O 1
ATOM 755 N N . ARG A 1 105 ? -14.597 11.640 7.009 1.00 92.69 105 ARG A N 1
ATOM 756 C CA . ARG A 1 105 ? -13.304 12.231 7.385 1.00 92.69 105 ARG A CA 1
ATOM 757 C C . ARG A 1 105 ? -12.365 12.258 6.187 1.00 92.69 105 ARG A C 1
ATOM 759 O O . ARG A 1 105 ? -12.230 11.256 5.491 1.00 92.69 105 ARG A O 1
ATOM 766 N N . SER A 1 106 ? -11.682 13.379 5.987 1.00 93.75 106 SER A N 1
ATOM 767 C CA . SER A 1 106 ? -10.672 13.525 4.935 1.00 93.75 106 SER A CA 1
ATOM 768 C C . SER A 1 106 ? -9.314 13.009 5.401 1.00 93.75 106 SER A C 1
ATOM 770 O O . SER A 1 106 ? -8.888 13.287 6.523 1.00 93.75 106 SER A O 1
ATOM 772 N N . TRP A 1 107 ? -8.626 12.282 4.527 1.00 93.62 107 TRP A N 1
ATOM 773 C CA . TRP A 1 107 ? -7.280 11.755 4.733 1.00 93.62 107 TRP A CA 1
ATOM 774 C C . TRP A 1 107 ? -6.421 12.052 3.505 1.00 93.62 107 TRP A C 1
ATOM 776 O O . TRP A 1 107 ? -6.930 12.275 2.409 1.00 93.62 107 TRP A O 1
ATOM 786 N N . VAL A 1 108 ? -5.103 12.025 3.684 1.00 95.62 108 VAL A N 1
ATOM 787 C CA . VAL A 1 108 ? -4.156 12.004 2.567 1.00 95.62 108 VAL A CA 1
ATOM 788 C C . VAL A 1 108 ? -3.330 10.739 2.690 1.00 95.62 108 VAL A C 1
ATOM 790 O O . VAL A 1 108 ? -2.611 10.560 3.676 1.00 95.62 108 VAL A O 1
ATOM 793 N N . ILE A 1 109 ? -3.442 9.871 1.691 1.00 95.81 109 ILE A N 1
ATOM 794 C CA . ILE A 1 109 ? -2.614 8.677 1.560 1.00 95.81 109 ILE A CA 1
ATOM 795 C C . ILE A 1 109 ? -1.469 8.984 0.606 1.00 95.81 109 ILE A C 1
ATOM 797 O O . ILE A 1 109 ? -1.647 9.651 -0.405 1.00 95.81 109 ILE A O 1
ATOM 801 N N . TRP A 1 110 ? -0.277 8.516 0.936 1.00 94.31 110 TRP A N 1
ATOM 802 C CA . TRP A 1 110 ? 0.932 8.796 0.176 1.00 94.31 110 TRP A CA 1
ATOM 803 C C . TRP A 1 110 ? 1.382 7.531 -0.532 1.00 94.31 110 TRP A C 1
ATOM 805 O O . TRP A 1 110 ? 1.753 6.563 0.127 1.00 94.31 110 TRP A O 1
ATOM 815 N N . GLU A 1 111 ? 1.357 7.532 -1.857 1.00 93.19 111 GLU A N 1
ATOM 816 C CA . GLU A 1 111 ? 1.943 6.470 -2.666 1.00 93.19 111 GLU A CA 1
ATOM 817 C C . GLU A 1 111 ? 3.438 6.726 -2.865 1.00 93.19 111 GLU A C 1
ATOM 819 O O . GLU A 1 111 ? 3.857 7.844 -3.167 1.00 93.19 111 GLU A O 1
ATOM 824 N N . MET A 1 112 ? 4.239 5.676 -2.719 1.00 90.75 112 MET A N 1
ATOM 825 C CA . MET A 1 112 ? 5.644 5.658 -3.104 1.00 90.75 112 MET A CA 1
ATOM 826 C C . MET A 1 112 ? 5.773 5.007 -4.478 1.00 90.75 112 MET A C 1
ATOM 828 O O . MET A 1 112 ? 5.463 3.826 -4.631 1.00 90.75 112 MET A O 1
ATOM 832 N N . THR A 1 113 ? 6.267 5.760 -5.456 1.00 86.44 113 THR A N 1
ATOM 833 C CA . THR A 1 113 ? 6.474 5.281 -6.828 1.00 86.44 113 THR A CA 1
ATOM 834 C C . THR A 1 113 ? 7.888 5.587 -7.311 1.00 86.44 113 THR A C 1
ATOM 836 O O . THR A 1 113 ? 8.582 6.429 -6.743 1.00 86.44 113 THR A O 1
ATOM 839 N N . ASP A 1 114 ? 8.338 4.901 -8.353 1.00 81.62 114 ASP A N 1
ATOM 840 C CA . ASP A 1 114 ? 9.602 5.216 -9.014 1.00 81.62 114 ASP A CA 1
ATOM 841 C C . ASP A 1 114 ? 9.408 6.391 -9.988 1.00 81.62 114 ASP A C 1
ATOM 843 O O . ASP A 1 114 ? 8.413 6.453 -10.717 1.00 81.62 114 ASP A O 1
ATOM 847 N N . ARG A 1 115 ? 10.363 7.328 -10.041 1.00 76.81 115 ARG A N 1
ATOM 848 C CA . ARG A 1 115 ? 10.326 8.485 -10.954 1.00 76.81 115 ARG A CA 1
ATOM 849 C C . ARG A 1 115 ? 10.098 8.102 -12.419 1.00 76.81 115 ARG A C 1
ATOM 851 O O . ARG A 1 115 ? 9.485 8.873 -13.153 1.00 76.81 115 ARG A O 1
ATOM 858 N N . PHE A 1 116 ? 10.566 6.933 -12.848 1.00 78.19 116 PHE A N 1
ATOM 859 C CA . PHE A 1 116 ? 10.410 6.431 -14.210 1.00 78.19 116 PHE A CA 1
ATOM 860 C C . PHE A 1 116 ? 8.992 5.915 -14.490 1.00 78.19 116 PHE A C 1
ATOM 862 O O . PHE A 1 116 ? 8.590 5.841 -15.648 1.00 78.19 116 PHE A O 1
ATOM 869 N N . GLN A 1 117 ? 8.210 5.605 -13.453 1.00 74.19 117 GLN A N 1
ATOM 870 C CA . GLN A 1 117 ? 6.808 5.190 -13.577 1.00 74.19 117 GLN A CA 1
ATOM 871 C C . GLN A 1 117 ? 5.837 6.381 -13.593 1.00 74.19 117 GLN A C 1
ATOM 873 O O . GLN A 1 117 ? 4.714 6.259 -14.085 1.00 74.19 117 GLN A O 1
ATOM 878 N N . VAL A 1 118 ? 6.274 7.556 -13.124 1.00 72.81 118 VAL A N 1
ATOM 879 C CA . VAL A 1 118 ? 5.446 8.773 -13.059 1.00 72.81 118 VAL A CA 1
ATOM 880 C C . VAL A 1 118 ? 4.854 9.180 -14.418 1.00 72.81 118 VAL A C 1
ATOM 882 O O . VAL A 1 118 ? 3.655 9.458 -14.456 1.00 72.81 118 VAL A O 1
ATOM 885 N N . PRO A 1 119 ? 5.594 9.183 -15.548 1.00 73.19 119 PRO A N 1
ATOM 886 C CA . PRO A 1 119 ? 5.013 9.549 -16.841 1.00 73.19 119 PRO A CA 1
ATOM 887 C C . PRO A 1 119 ? 3.858 8.634 -17.267 1.00 73.19 119 PRO A C 1
ATOM 889 O O . PRO A 1 119 ? 2.826 9.119 -17.729 1.00 73.19 119 PRO A O 1
ATOM 892 N N . ALA A 1 120 ? 3.996 7.319 -17.065 1.00 69.56 120 ALA A N 1
ATOM 893 C CA . ALA A 1 120 ? 2.947 6.352 -17.384 1.00 69.56 120 ALA A CA 1
ATOM 894 C C . ALA A 1 120 ? 1.709 6.546 -16.492 1.00 69.56 120 ALA A C 1
ATOM 896 O O . ALA A 1 120 ? 0.578 6.501 -16.979 1.00 69.56 120 ALA A O 1
ATOM 897 N N . MET A 1 121 ? 1.924 6.837 -15.205 1.00 70.06 121 MET A N 1
ATOM 898 C CA . MET A 1 121 ? 0.856 7.140 -14.253 1.00 70.06 121 MET A CA 1
ATOM 899 C C . MET A 1 121 ? 0.076 8.404 -14.654 1.00 70.06 121 MET A C 1
ATOM 901 O O . MET A 1 121 ? -1.154 8.379 -14.720 1.00 70.06 121 MET A O 1
ATOM 905 N N . LEU A 1 122 ? 0.778 9.492 -14.996 1.00 70.12 122 LEU A N 1
ATOM 906 C CA . LEU A 1 122 ? 0.155 10.746 -15.439 1.00 70.12 122 LEU A CA 1
ATOM 907 C C . LEU A 1 122 ? -0.607 10.579 -16.765 1.00 70.12 122 LEU A C 1
ATOM 909 O O . LEU A 1 122 ? -1.707 11.112 -16.916 1.00 70.12 122 LEU A O 1
ATOM 913 N N . ALA A 1 123 ? -0.072 9.793 -17.704 1.00 67.50 123 ALA A N 1
ATOM 914 C CA . ALA A 1 123 ? -0.761 9.462 -18.953 1.00 67.50 123 ALA A CA 1
ATOM 915 C C . ALA A 1 123 ? -2.028 8.607 -18.727 1.00 67.50 123 ALA A C 1
ATOM 917 O O . ALA A 1 123 ? -2.988 8.695 -19.494 1.00 67.50 123 ALA A O 1
ATOM 918 N N . GLY A 1 124 ? -2.054 7.784 -17.674 1.00 60.47 124 GLY A N 1
ATOM 919 C CA . GLY A 1 124 ? -3.247 7.062 -17.220 1.00 60.47 124 GLY A CA 1
ATOM 920 C C . GLY A 1 124 ? -4.332 7.997 -16.680 1.00 60.47 124 GLY A C 1
ATOM 921 O O . GLY A 1 124 ? -5.476 7.921 -17.120 1.00 60.47 124 GLY A O 1
ATOM 922 N N . MET A 1 125 ? -3.962 8.949 -15.817 1.00 59.78 125 MET A N 1
ATOM 923 C CA . MET A 1 125 ? -4.897 9.916 -15.218 1.00 59.78 125 MET A CA 1
ATOM 924 C C . MET A 1 125 ? -5.598 10.818 -16.248 1.00 59.78 125 MET A C 1
ATOM 926 O O . MET A 1 125 ? -6.757 11.195 -16.059 1.00 59.78 125 MET A O 1
ATOM 930 N N . GLY A 1 126 ? -4.925 11.143 -17.358 1.00 52.97 126 GLY A N 1
ATOM 931 C CA . GLY A 1 126 ? -5.532 11.886 -18.468 1.00 52.97 126 GLY A CA 1
ATOM 932 C C . GLY A 1 126 ? -6.699 11.148 -19.138 1.00 52.97 126 GLY A C 1
ATOM 933 O O . GLY A 1 126 ? -7.618 11.788 -19.643 1.00 52.97 126 GLY A O 1
ATOM 934 N N . ARG A 1 127 ? -6.706 9.809 -19.095 1.00 51.09 127 ARG A N 1
ATOM 935 C CA . ARG A 1 127 ? -7.770 8.977 -19.680 1.00 51.09 127 ARG A CA 1
ATOM 936 C C . ARG A 1 127 ? -8.974 8.834 -18.748 1.00 51.09 127 ARG A C 1
ATOM 938 O O . ARG A 1 127 ? -10.104 8.926 -19.218 1.00 51.09 127 ARG A O 1
ATOM 945 N N . THR A 1 128 ? -8.757 8.721 -17.437 1.00 49.28 128 THR A N 1
ATOM 946 C CA . THR A 1 128 ? -9.843 8.601 -16.445 1.00 49.28 128 THR A CA 1
ATOM 947 C C . THR A 1 128 ? -10.688 9.875 -16.346 1.00 49.28 128 THR A C 1
ATOM 949 O O . THR A 1 128 ? -11.911 9.798 -16.261 1.00 49.28 128 THR A O 1
ATOM 952 N N . ARG A 1 129 ? -10.073 11.065 -16.455 1.00 46.00 129 ARG A N 1
ATOM 953 C CA . ARG A 1 129 ? -10.825 12.337 -16.517 1.00 46.00 129 ARG A CA 1
ATOM 954 C C . ARG A 1 129 ? -11.706 12.467 -17.758 1.00 46.00 129 ARG A C 1
ATOM 956 O O . ARG A 1 129 ? -12.734 13.125 -17.681 1.00 46.00 129 ARG A O 1
ATOM 963 N N . SER A 1 130 ? -11.323 11.851 -18.875 1.00 39.59 130 SER A N 1
ATOM 964 C CA . SER A 1 130 ? -12.128 11.898 -20.099 1.00 39.59 130 SER A CA 1
ATOM 965 C C . SER A 1 130 ? -13.352 10.979 -20.031 1.00 39.59 130 SER A C 1
ATOM 967 O O . SER A 1 130 ? -14.334 11.249 -20.710 1.00 39.59 130 SER A O 1
ATOM 969 N N . ALA A 1 131 ? -13.309 9.919 -19.216 1.00 42.94 131 ALA A N 1
ATOM 970 C CA . ALA A 1 131 ? -14.428 8.993 -19.033 1.00 42.94 131 ALA A CA 1
ATOM 971 C C . ALA A 1 131 ? -15.488 9.509 -18.040 1.00 42.94 131 ALA A C 1
ATOM 973 O O . ALA A 1 131 ? -16.649 9.149 -18.160 1.00 42.94 131 ALA A O 1
ATOM 974 N N . ALA A 1 132 ? -15.112 10.377 -17.094 1.00 41.16 132 ALA A N 1
ATOM 975 C CA . ALA A 1 132 ? -16.040 11.013 -16.149 1.00 41.16 132 ALA A CA 1
ATOM 976 C C . ALA A 1 132 ? -16.723 12.287 -16.702 1.00 41.16 132 ALA A C 1
ATOM 978 O O . ALA A 1 132 ? -17.406 12.989 -15.961 1.00 41.16 132 ALA A O 1
ATOM 979 N N . ALA A 1 133 ? -16.494 12.612 -17.979 1.00 41.50 133 ALA A N 1
ATOM 980 C CA . ALA A 1 133 ? -17.045 13.780 -18.673 1.00 41.50 133 ALA A CA 1
ATOM 981 C C . ALA A 1 133 ? -18.115 13.415 -19.728 1.00 41.50 133 ALA A C 1
ATOM 983 O O . ALA A 1 133 ? -18.434 14.246 -20.579 1.00 41.50 133 ALA A O 1
ATOM 984 N 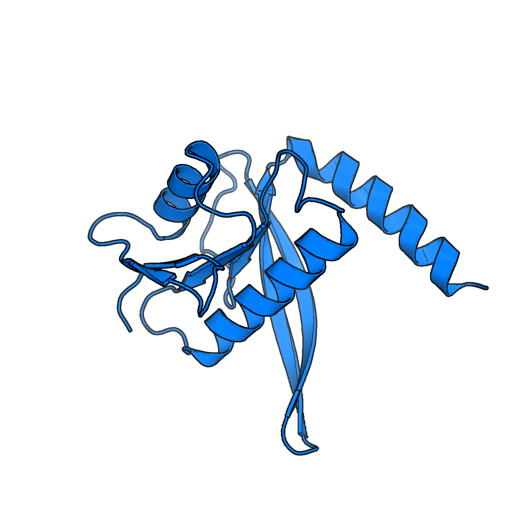N . LEU A 1 134 ? -18.646 12.189 -19.680 1.00 38.72 134 LEU A N 1
ATOM 985 C CA . LEU A 1 134 ? -19.756 11.684 -20.499 1.00 38.72 134 LEU A CA 1
ATOM 986 C C . LEU A 1 134 ? -20.914 11.264 -19.589 1.00 38.72 134 LEU A C 1
ATOM 988 O O . LEU A 1 134 ? -22.069 11.370 -20.055 1.00 38.72 134 LEU A O 1
#